Protein AF-A0A1W2AEG8-F1 (afdb_monomer_lite)

Radius of gyration: 16.54 Å; chains: 1; bounding box: 48×25×37 Å

pLDDT: mean 73.0, std 16.63, range [32.34, 93.88]

Foldseek 3Di:
DDPQDADPPPRDSQKDKDWDDDDPDPDDDDPDPDDDADPPKTWIWIAHPPPRDIDDTDIDCRDDPPPDDDDD

Structure (mmCIF, N/CA/C/O backbone):
data_AF-A0A1W2AEG8-F1
#
_entry.id   AF-A0A1W2AEG8-F1
#
loop_
_atom_site.group_PDB
_atom_site.id
_atom_site.type_symbol
_atom_site.label_atom_id
_atom_site.label_alt_id
_atom_site.label_comp_id
_atom_site.label_asym_id
_atom_site.label_entity_id
_atom_site.label_seq_id
_atom_site.pdbx_PDB_ins_code
_atom_site.Cartn_x
_atom_site.Cartn_y
_atom_site.Cartn_z
_atom_site.occupancy
_atom_site.B_iso_or_equiv
_atom_site.auth_seq_id
_atom_site.auth_comp_id
_atom_site.auth_asym_id
_atom_site.auth_atom_id
_atom_site.pdbx_PDB_model_num
ATOM 1 N N . MET A 1 1 ? 11.760 -2.677 18.127 1.00 32.34 1 MET A N 1
ATOM 2 C CA . MET A 1 1 ? 10.629 -1.856 18.603 1.00 32.34 1 MET A CA 1
ATOM 3 C C . MET A 1 1 ? 9.693 -1.731 17.421 1.00 32.34 1 MET A C 1
ATOM 5 O O . MET A 1 1 ? 10.151 -1.266 16.390 1.00 32.34 1 MET A O 1
ATOM 9 N N . ALA A 1 2 ? 8.491 -2.302 17.498 1.00 42.66 2 ALA A N 1
ATOM 10 C CA . ALA A 1 2 ? 7.540 -2.245 16.393 1.00 42.66 2 ALA A CA 1
ATOM 11 C C . ALA A 1 2 ? 6.995 -0.815 16.308 1.00 42.66 2 ALA A C 1
ATOM 13 O O . ALA A 1 2 ? 6.460 -0.324 17.298 1.00 42.66 2 ALA A O 1
ATOM 14 N N . ASP A 1 3 ? 7.186 -0.138 15.176 1.00 55.88 3 ASP A N 1
ATOM 15 C CA . ASP A 1 3 ? 6.524 1.128 14.867 1.00 55.88 3 ASP A CA 1
ATOM 16 C C . ASP A 1 3 ? 5.006 0.926 14.973 1.00 55.88 3 ASP A C 1
ATOM 18 O O . ASP A 1 3 ? 4.386 0.353 14.074 1.00 55.88 3 ASP A O 1
ATOM 22 N N . ILE A 1 4 ? 4.406 1.339 16.093 1.00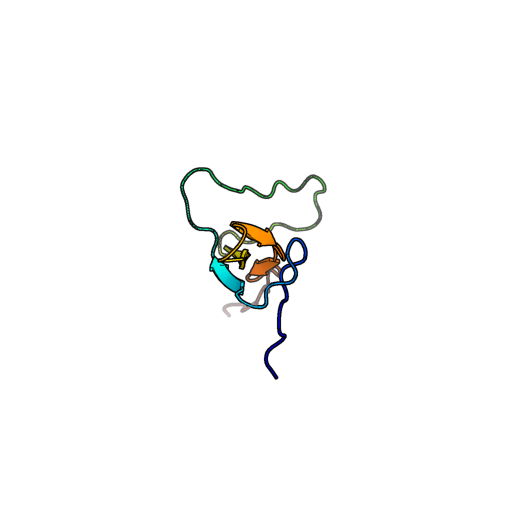 58.19 4 ILE A N 1
ATOM 23 C CA . ILE A 1 4 ? 2.955 1.289 16.286 1.00 58.19 4 ILE A CA 1
ATOM 24 C C . ILE A 1 4 ? 2.354 2.302 15.313 1.00 58.19 4 ILE A C 1
ATOM 26 O O . ILE A 1 4 ? 2.423 3.513 15.519 1.00 58.19 4 ILE A O 1
ATOM 30 N N . LYS A 1 5 ? 1.810 1.805 14.204 1.00 72.94 5 LYS A N 1
ATOM 31 C CA . LYS A 1 5 ? 1.107 2.626 13.222 1.00 72.94 5 LYS A CA 1
ATOM 32 C C . LYS A 1 5 ? -0.332 2.774 13.687 1.00 72.94 5 LYS A C 1
ATOM 34 O O . LYS A 1 5 ? -1.109 1.841 13.554 1.00 72.94 5 LYS A O 1
ATOM 39 N N . VAL A 1 6 ? -0.670 3.937 14.225 1.00 90.06 6 VAL A N 1
ATOM 40 C CA . VAL A 1 6 ? -2.047 4.294 14.587 1.00 90.06 6 VAL A CA 1
ATOM 41 C C . VAL A 1 6 ? -2.809 4.721 13.329 1.00 90.06 6 VAL A C 1
ATOM 43 O O . VAL A 1 6 ? -2.236 5.353 12.436 1.00 90.06 6 VAL A O 1
ATOM 46 N N . CYS A 1 7 ? -4.094 4.374 13.232 1.00 91.56 7 CYS A N 1
ATOM 47 C CA . CYS A 1 7 ? -4.953 4.828 12.143 1.00 91.56 7 CYS A CA 1
ATOM 48 C C . CYS A 1 7 ? -5.131 6.359 12.199 1.00 91.56 7 CYS A C 1
ATOM 50 O O . CYS A 1 7 ? -5.618 6.865 13.211 1.00 91.56 7 CYS A O 1
ATOM 52 N N . PRO A 1 8 ? -4.812 7.103 11.124 1.00 91.12 8 PRO A N 1
ATOM 53 C CA . PRO A 1 8 ? -4.899 8.564 11.127 1.00 91.12 8 PRO A CA 1
ATOM 54 C C . PRO A 1 8 ? -6.339 9.097 11.175 1.00 91.12 8 PRO A C 1
ATOM 56 O O . PRO A 1 8 ? -6.542 10.228 11.596 1.00 91.12 8 PRO A O 1
ATOM 59 N N . GLU A 1 9 ? -7.327 8.294 10.769 1.00 93.75 9 GLU A N 1
ATOM 60 C CA . GLU A 1 9 ? -8.729 8.729 10.693 1.00 93.75 9 GLU A CA 1
ATOM 61 C C . GLU A 1 9 ? -9.498 8.490 11.997 1.00 93.75 9 GLU A C 1
ATOM 63 O O . GLU A 1 9 ? -10.258 9.349 12.431 1.00 93.75 9 GLU A O 1
ATOM 68 N N . CYS A 1 10 ? -9.319 7.327 12.633 1.00 93.88 10 CYS A N 1
ATOM 69 C CA . CYS A 1 10 ? -10.092 6.948 13.824 1.00 93.88 10 CYS A CA 1
ATOM 70 C C . CYS A 1 10 ? -9.259 6.783 15.103 1.00 93.88 10 CYS A C 1
ATOM 72 O O . CYS A 1 10 ? -9.828 6.521 16.159 1.00 93.88 10 CYS A O 1
ATOM 74 N N . GLY A 1 11 ? -7.928 6.894 15.031 1.00 92.50 11 GLY A N 1
ATOM 75 C CA . GLY A 1 11 ? -7.044 6.729 16.189 1.00 92.50 11 GLY A CA 1
ATOM 76 C C . GLY A 1 11 ? -6.883 5.287 16.687 1.00 92.50 11 GLY A C 1
ATOM 77 O O . GLY A 1 11 ? -6.250 5.077 17.715 1.00 92.50 11 GLY A O 1
ATOM 78 N N . SER A 1 12 ? -7.440 4.292 15.986 1.00 91.62 12 SER A N 1
ATOM 79 C CA . SER A 1 12 ? -7.315 2.879 16.365 1.00 91.62 12 SER A CA 1
ATOM 80 C C . SER A 1 12 ? -5.887 2.350 16.185 1.00 91.62 12 SER A C 1
ATOM 82 O O . SER A 1 12 ? -5.212 2.673 15.205 1.00 91.62 12 SER A O 1
ATOM 84 N N . GLU A 1 13 ? -5.457 1.484 17.103 1.00 91.38 13 GLU A N 1
ATOM 85 C CA . GLU A 1 13 ? -4.197 0.729 17.028 1.00 91.38 13 GLU A CA 1
ATOM 86 C C . GLU A 1 13 ? -4.344 -0.588 16.242 1.00 91.38 13 GLU A C 1
ATOM 88 O O . GLU A 1 13 ? -3.351 -1.245 15.925 1.00 91.38 13 GLU A O 1
ATOM 93 N N . GLU A 1 14 ? -5.573 -0.976 15.883 1.00 90.69 14 GLU A N 1
ATOM 94 C CA . GLU A 1 14 ? -5.848 -2.193 15.116 1.00 90.69 14 GLU A CA 1
ATOM 95 C C . GLU A 1 14 ? -5.602 -1.963 13.620 1.00 90.69 14 GLU A C 1
ATOM 97 O O . GLU A 1 14 ? -6.501 -1.660 12.823 1.00 90.69 14 GLU A O 1
ATOM 102 N N . VAL A 1 15 ? -4.328 -2.072 13.249 1.00 91.38 15 VAL A N 1
ATOM 103 C CA . VAL A 1 15 ? -3.830 -1.811 11.900 1.00 91.38 15 VAL A CA 1
ATOM 104 C C . VAL A 1 15 ? -3.142 -3.049 11.336 1.00 91.38 15 VAL A C 1
ATOM 106 O O . VAL A 1 15 ? -2.246 -3.630 11.942 1.00 91.38 15 VAL A O 1
ATOM 109 N N . ILE A 1 16 ? -3.555 -3.430 10.130 1.00 90.25 16 ILE A N 1
ATOM 110 C CA . ILE A 1 16 ? -3.043 -4.570 9.372 1.00 90.25 16 ILE A CA 1
ATOM 111 C C . ILE A 1 16 ? -2.088 -4.040 8.299 1.00 90.25 16 ILE A C 1
ATOM 113 O O . ILE A 1 16 ? -2.466 -3.164 7.527 1.00 90.25 16 ILE A O 1
ATOM 117 N N . GLU A 1 17 ? -0.862 -4.560 8.212 1.00 89.50 17 GLU A N 1
ATOM 118 C CA . GLU A 1 17 ? 0.047 -4.297 7.084 1.00 89.50 17 GLU A CA 1
ATOM 119 C C . GLU A 1 17 ? -0.046 -5.433 6.058 1.00 89.50 17 GLU A C 1
ATOM 121 O O . GLU A 1 17 ? -0.056 -6.608 6.422 1.00 89.50 17 GLU A O 1
ATOM 126 N N . GLY A 1 18 ? -0.107 -5.093 4.770 1.00 86.06 18 GLY A N 1
ATOM 127 C CA . GLY A 1 18 ? -0.201 -6.087 3.707 1.00 86.06 18 GLY A CA 1
ATOM 128 C C . GLY A 1 18 ? 0.151 -5.555 2.323 1.00 86.06 18 GLY A C 1
ATOM 129 O O . GLY A 1 18 ? 0.389 -4.363 2.118 1.00 86.06 18 GLY A O 1
ATOM 130 N N . TYR A 1 19 ? 0.182 -6.474 1.361 1.00 84.31 19 TYR A N 1
ATOM 131 C CA . TYR A 1 19 ? 0.361 -6.172 -0.054 1.00 84.31 19 TYR A CA 1
ATOM 132 C C . TYR A 1 19 ? -0.988 -5.880 -0.703 1.00 84.31 19 TYR A C 1
ATOM 134 O O . TYR A 1 19 ? -1.957 -6.611 -0.495 1.00 84.31 19 TYR A O 1
ATOM 142 N N . LEU A 1 20 ? -1.045 -4.861 -1.554 1.00 77.06 20 LEU A N 1
ATOM 143 C CA . LEU A 1 20 ? -2.203 -4.651 -2.418 1.00 77.06 20 LEU A CA 1
ATOM 144 C C . LEU A 1 20 ? -2.119 -5.602 -3.625 1.00 77.06 20 LEU A C 1
ATOM 146 O O . LEU A 1 20 ? -1.295 -5.400 -4.517 1.00 77.06 20 LEU A O 1
ATOM 150 N N . VAL A 1 21 ? -2.967 -6.642 -3.658 1.00 69.88 21 VAL A N 1
ATOM 151 C CA . VAL A 1 21 ? -2.972 -7.688 -4.703 1.00 69.88 21 VAL A CA 1
ATOM 152 C C . VAL A 1 21 ? -4.364 -7.819 -5.369 1.00 69.88 21 VAL A C 1
ATOM 154 O O . VAL A 1 21 ? -5.270 -8.376 -4.765 1.00 69.88 21 VAL A O 1
ATOM 157 N N . SER A 1 22 ? -4.497 -7.387 -6.643 1.00 62.25 22 SER A N 1
ATOM 158 C CA . SER A 1 22 ? -5.621 -7.633 -7.607 1.00 62.25 22 SER A CA 1
ATOM 159 C C . SER A 1 22 ? -7.007 -7.005 -7.278 1.00 62.25 22 SER A C 1
ATOM 161 O O . SER A 1 22 ? -7.284 -6.717 -6.126 1.00 62.25 22 SER A O 1
ATOM 163 N N . HIS A 1 23 ? -7.971 -6.705 -8.175 1.00 43.91 23 HIS A N 1
ATOM 164 C CA . HIS A 1 23 ? -8.224 -6.979 -9.615 1.00 43.91 23 HIS A CA 1
ATOM 165 C C . HIS A 1 23 ? -8.205 -5.737 -10.5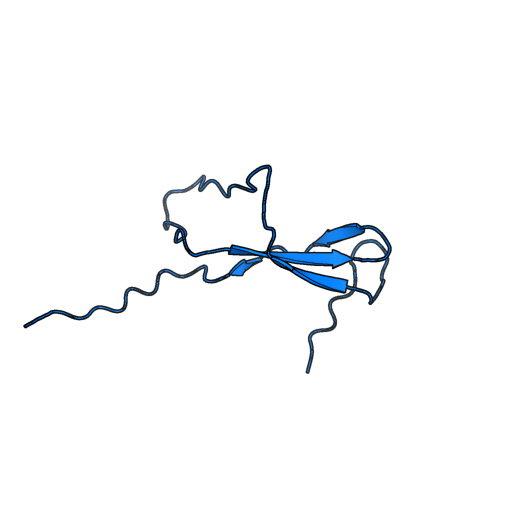33 1.00 43.91 23 HIS A C 1
ATOM 167 O O . HIS A 1 23 ? -8.253 -5.867 -11.755 1.00 43.91 23 HIS A O 1
ATOM 173 N N . GLY A 1 24 ? -8.132 -4.530 -9.974 1.00 52.66 24 GLY A N 1
ATOM 174 C CA . GLY A 1 24 ? -8.153 -3.270 -10.722 1.00 52.66 24 GLY A CA 1
ATOM 175 C C . GLY A 1 24 ? -6.877 -2.485 -10.470 1.00 52.66 24 GLY A C 1
ATOM 176 O O . GLY A 1 24 ? -6.910 -1.495 -9.759 1.00 52.66 24 GLY A O 1
ATOM 177 N N . THR A 1 25 ? -5.752 -2.993 -10.975 1.00 55.53 25 THR A N 1
ATOM 178 C CA . THR A 1 25 ? -4.408 -2.381 -10.997 1.00 55.53 25 THR A CA 1
ATOM 179 C C . THR A 1 25 ? -4.309 -0.962 -10.418 1.00 55.53 25 THR A C 1
ATOM 181 O O . THR A 1 25 ? -4.578 0.014 -11.117 1.00 55.53 25 THR A O 1
ATOM 184 N N . VAL A 1 26 ? -3.809 -0.828 -9.186 1.00 59.84 26 VAL A N 1
ATOM 185 C CA . VAL A 1 26 ? -3.180 0.432 -8.770 1.00 59.84 26 VAL A CA 1
ATOM 186 C C . VAL A 1 26 ? -1.874 0.527 -9.555 1.00 59.84 26 VAL A C 1
ATOM 188 O O . VAL A 1 26 ? -0.880 -0.115 -9.223 1.00 59.84 26 VAL A O 1
ATOM 191 N N . ARG A 1 27 ? -1.908 1.248 -10.677 1.00 57.16 27 ARG A N 1
ATOM 192 C CA . ARG A 1 27 ? -0.728 1.523 -11.499 1.00 57.16 27 ARG A CA 1
ATOM 193 C C . ARG A 1 27 ? -0.173 2.876 -11.112 1.00 57.16 27 ARG A C 1
ATOM 195 O O . ARG A 1 27 ? -0.834 3.896 -11.277 1.00 57.16 27 ARG A O 1
ATOM 202 N N . PHE A 1 28 ? 1.061 2.868 -10.635 1.00 62.97 28 PHE A N 1
ATOM 203 C CA . PHE A 1 28 ? 1.848 4.081 -10.558 1.00 62.97 28 PHE A CA 1
ATOM 204 C C . PHE A 1 28 ? 2.314 4.446 -11.974 1.00 62.97 28 PHE A C 1
ATOM 206 O O . PHE A 1 28 ? 2.999 3.653 -12.621 1.00 62.97 28 PHE A O 1
ATOM 213 N N . TYR A 1 29 ? 1.916 5.621 -12.461 1.00 62.72 29 TYR A N 1
ATOM 214 C CA . TYR A 1 29 ? 2.398 6.184 -13.719 1.00 62.72 29 TYR A CA 1
ATOM 215 C C . TYR A 1 29 ? 3.420 7.275 -13.408 1.00 62.72 29 TYR A C 1
ATOM 217 O O . TYR A 1 29 ? 3.112 8.250 -12.726 1.00 62.72 29 TYR A O 1
ATOM 225 N N . GLU A 1 30 ? 4.638 7.109 -13.912 1.00 63.56 30 GLU A N 1
ATOM 226 C CA . GLU A 1 30 ? 5.675 8.136 -13.840 1.00 63.56 30 GLU A CA 1
ATOM 227 C C . GLU A 1 30 ? 5.252 9.330 -14.712 1.00 63.56 30 GLU A C 1
ATOM 229 O O . GLU A 1 30 ? 5.102 9.199 -15.925 1.00 63.56 30 GLU A O 1
ATOM 234 N N . THR A 1 31 ? 5.047 10.502 -14.107 1.00 67.25 31 THR A N 1
ATOM 235 C CA . THR A 1 31 ? 4.787 11.757 -14.840 1.00 67.25 31 THR A CA 1
ATOM 236 C C . THR A 1 31 ? 6.077 12.477 -15.241 1.00 67.25 31 THR A C 1
ATOM 238 O O . THR A 1 31 ? 6.042 13.391 -16.062 1.00 67.25 31 THR A O 1
ATOM 241 N N . VAL A 1 32 ? 7.222 12.057 -14.690 1.00 67.12 32 VAL A N 1
ATOM 242 C CA . VAL A 1 32 ? 8.550 12.639 -14.924 1.00 67.12 32 VAL A CA 1
ATOM 243 C C . VAL A 1 32 ? 9.549 11.506 -15.215 1.00 67.12 32 VAL A C 1
ATOM 245 O O . VAL A 1 32 ? 9.575 10.526 -14.471 1.00 67.12 32 VAL A O 1
ATOM 248 N N . PRO A 1 33 ? 10.382 11.600 -16.269 1.00 56.34 33 PRO A N 1
ATOM 249 C CA . PRO A 1 33 ? 11.238 10.503 -16.713 1.00 56.34 33 PRO A CA 1
ATOM 250 C C . PRO A 1 33 ? 12.565 10.495 -15.945 1.00 56.34 33 PRO A C 1
ATOM 252 O O . PRO A 1 33 ? 13.599 10.882 -16.485 1.00 56.34 33 PRO A O 1
ATOM 255 N N . THR A 1 34 ? 12.559 10.096 -14.675 1.00 60.53 34 THR A N 1
ATOM 256 C CA . THR A 1 34 ? 13.787 10.112 -13.854 1.00 60.53 34 THR A CA 1
ATOM 257 C C . THR A 1 34 ? 14.261 8.735 -13.398 1.00 60.53 34 THR A C 1
ATOM 259 O O . THR A 1 34 ? 15.462 8.570 -13.192 1.00 60.53 34 THR A O 1
ATOM 262 N N . SER A 1 35 ? 13.401 7.712 -13.331 1.00 62.91 35 SER A N 1
ATOM 263 C CA . SER A 1 35 ? 13.828 6.349 -12.973 1.00 62.91 35 SER A CA 1
ATOM 264 C C . SER A 1 35 ? 12.696 5.337 -13.122 1.00 62.91 35 SER A C 1
ATOM 266 O O . SER A 1 35 ? 11.663 5.516 -12.491 1.00 62.91 35 SER A O 1
ATOM 268 N N . LYS A 1 36 ? 12.931 4.250 -13.870 1.00 64.19 36 LYS A N 1
ATOM 269 C CA . LYS A 1 36 ? 11.971 3.145 -14.022 1.00 64.19 36 LYS A CA 1
ATOM 270 C C . LYS A 1 36 ? 11.777 2.407 -12.696 1.00 64.19 36 LYS A C 1
ATOM 272 O O . LYS A 1 36 ? 12.748 1.875 -12.152 1.00 64.19 36 LYS A O 1
ATOM 277 N N . ILE A 1 37 ? 10.535 2.267 -12.240 1.00 70.06 37 ILE A N 1
ATOM 278 C CA . ILE A 1 37 ? 10.190 1.348 -11.143 1.00 70.06 37 ILE A CA 1
ATOM 279 C C . ILE A 1 37 ? 10.304 -0.114 -11.631 1.00 70.06 37 ILE A C 1
ATOM 281 O O . ILE A 1 37 ? 9.771 -0.454 -12.695 1.00 70.06 37 ILE A O 1
ATOM 285 N N . PRO A 1 38 ? 10.999 -1.010 -10.901 1.00 69.94 38 PRO A N 1
ATOM 286 C CA . PRO A 1 38 ? 11.115 -2.405 -11.307 1.00 69.94 38 PRO A CA 1
ATOM 287 C C . PRO A 1 38 ? 9.760 -3.126 -11.287 1.00 69.94 38 PRO A C 1
ATOM 289 O O . PRO A 1 38 ? 8.949 -2.948 -10.386 1.00 69.94 38 PRO A O 1
ATOM 292 N N . ARG A 1 39 ? 9.534 -4.033 -12.249 1.00 68.81 39 ARG A N 1
ATOM 293 C CA . ARG A 1 39 ? 8.302 -4.854 -12.314 1.00 68.81 39 ARG A CA 1
ATOM 294 C C . ARG A 1 39 ? 8.090 -5.759 -11.095 1.00 68.81 39 ARG A C 1
ATOM 296 O O . ARG A 1 39 ? 6.983 -6.236 -10.892 1.00 68.81 39 ARG A O 1
ATOM 303 N N . SER A 1 40 ? 9.148 -6.028 -10.335 1.00 72.88 40 SER A N 1
ATOM 304 C CA . SER A 1 40 ? 9.107 -6.801 -9.092 1.00 72.88 40 SER A CA 1
ATOM 305 C C . SER A 1 40 ? 8.727 -5.965 -7.868 1.00 72.88 40 SER A C 1
ATOM 307 O O . SER A 1 40 ? 8.676 -6.513 -6.772 1.00 72.88 40 SER A O 1
ATOM 309 N N . SER A 1 41 ? 8.530 -4.653 -8.011 1.00 72.62 41 SER A N 1
ATOM 310 C CA . SER A 1 41 ? 8.078 -3.809 -6.909 1.00 72.62 41 SER A CA 1
ATOM 311 C C . SER A 1 41 ? 6.596 -4.044 -6.636 1.00 72.62 41 SER A C 1
ATOM 313 O O . SER A 1 41 ? 5.774 -4.017 -7.553 1.00 72.62 41 SER A O 1
ATOM 315 N N . ALA A 1 42 ? 6.256 -4.240 -5.367 1.00 77.94 42 ALA A N 1
ATOM 316 C CA . ALA A 1 42 ? 4.880 -4.308 -4.889 1.00 77.94 42 ALA A CA 1
ATOM 317 C C . ALA A 1 42 ? 4.505 -3.015 -4.151 1.00 77.94 42 ALA A C 1
ATOM 319 O O . ALA A 1 42 ? 5.379 -2.260 -3.721 1.00 77.94 42 ALA A O 1
ATOM 320 N N . VAL A 1 43 ? 3.207 -2.758 -3.980 1.00 80.88 43 VAL A N 1
ATOM 321 C CA . VAL A 1 43 ? 2.721 -1.681 -3.105 1.00 80.88 43 VAL A CA 1
ATOM 322 C C . VAL A 1 43 ? 2.298 -2.297 -1.778 1.00 80.88 43 VAL A C 1
ATOM 324 O O . VAL A 1 43 ? 1.393 -3.132 -1.730 1.00 80.88 43 VAL A O 1
ATOM 327 N N . LEU A 1 44 ? 2.968 -1.875 -0.712 1.00 86.25 44 LEU A N 1
ATOM 328 C CA . LEU A 1 44 ? 2.608 -2.180 0.665 1.00 86.25 44 LEU A CA 1
ATOM 329 C C . LEU A 1 44 ? 1.681 -1.089 1.195 1.00 86.25 44 LEU A C 1
ATOM 331 O O . LEU A 1 44 ? 1.868 0.093 0.895 1.00 86.25 44 LEU A O 1
ATOM 335 N N . ALA A 1 45 ? 0.710 -1.490 2.004 1.00 88.50 45 ALA A N 1
ATOM 336 C CA . ALA A 1 45 ? -0.272 -0.605 2.606 1.00 88.50 45 ALA A CA 1
ATOM 337 C C . ALA A 1 45 ? -0.585 -1.033 4.041 1.00 88.50 45 ALA A C 1
ATOM 339 O O . ALA A 1 45 ? -0.442 -2.202 4.403 1.00 88.50 45 ALA A O 1
ATOM 340 N N . CYS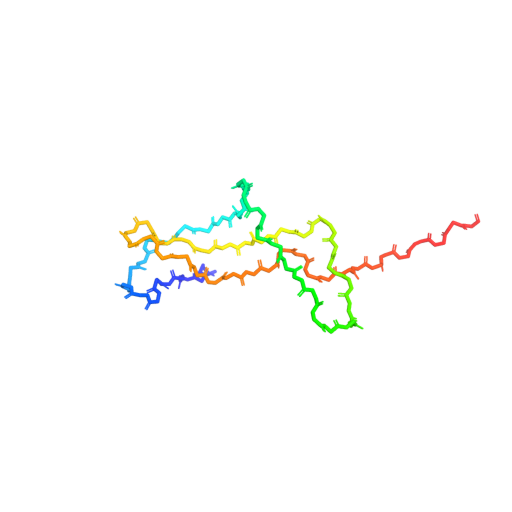 A 1 46 ? -1.062 -0.082 4.835 1.00 90.69 46 CYS A N 1
ATOM 341 C CA . CYS A 1 46 ? -1.714 -0.343 6.108 1.00 90.69 46 CYS A CA 1
ATOM 342 C C . CYS A 1 46 ? -3.227 -0.193 5.936 1.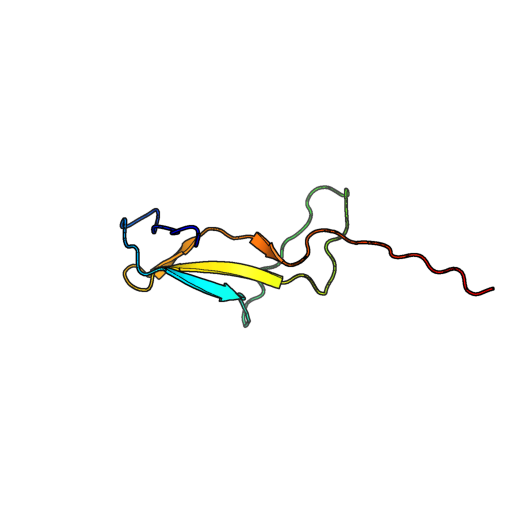00 90.69 46 CYS A C 1
ATOM 344 O O . CYS A 1 46 ? -3.669 0.746 5.282 1.00 90.69 46 CYS A O 1
ATOM 346 N N . ALA A 1 47 ? -4.014 -1.081 6.531 1.00 90.25 47 ALA A N 1
ATOM 347 C CA . ALA A 1 47 ? -5.469 -1.018 6.558 1.00 90.25 47 ALA A CA 1
ATOM 348 C C . ALA A 1 47 ? -5.955 -1.085 8.007 1.00 90.25 47 ALA A C 1
ATOM 350 O O . ALA A 1 47 ? -5.536 -1.957 8.767 1.00 90.25 47 ALA A O 1
ATOM 351 N N . CYS A 1 48 ? -6.832 -0.168 8.401 1.00 93.38 48 CYS A N 1
ATOM 352 C CA . CYS A 1 48 ? -7.485 -0.226 9.703 1.00 93.38 48 CYS A CA 1
ATOM 353 C C . CYS A 1 48 ? -8.647 -1.222 9.655 1.00 93.38 48 CYS A C 1
ATOM 355 O O . CYS A 1 48 ? -9.542 -1.081 8.820 1.00 93.38 48 CYS A O 1
ATOM 357 N N . SER A 1 49 ? -8.661 -2.203 10.558 1.00 90.88 49 SER A N 1
ATOM 358 C CA . SER A 1 49 ? -9.743 -3.198 10.633 1.00 90.88 49 SER A CA 1
ATOM 359 C C . SER A 1 49 ? -11.060 -2.617 11.157 1.00 90.88 49 SER A C 1
ATOM 361 O O . SER A 1 49 ? -12.115 -3.184 10.891 1.00 90.88 49 SER A O 1
ATOM 363 N N . GLN A 1 50 ? -11.005 -1.488 11.871 1.00 93.62 50 GLN A N 1
ATOM 364 C CA . GLN A 1 50 ? -12.169 -0.846 12.486 1.00 93.62 50 GLN A CA 1
ATOM 365 C C . GLN A 1 50 ? -12.932 0.049 11.501 1.00 93.62 50 GLN A C 1
ATOM 367 O O . GLN A 1 50 ? -14.130 -0.126 11.301 1.00 93.62 50 GLN A O 1
ATOM 372 N N . CYS A 1 51 ? -12.248 1.008 10.867 1.00 93.00 51 CYS A N 1
ATOM 373 C CA . CYS A 1 51 ? -12.890 1.986 9.978 1.00 93.00 51 CYS A CA 1
ATOM 374 C C . CYS A 1 51 ? -12.637 1.741 8.483 1.00 93.00 51 CYS A C 1
ATOM 376 O O . CYS A 1 51 ? -13.177 2.461 7.647 1.00 93.00 51 CYS A O 1
ATOM 378 N N . GLY A 1 52 ? -11.801 0.760 8.125 1.00 87.69 52 GLY A N 1
ATOM 379 C CA . GLY A 1 52 ? -11.488 0.431 6.732 1.00 87.69 52 GLY A CA 1
ATOM 380 C C . GLY A 1 52 ? -10.520 1.395 6.038 1.00 87.69 52 GLY A C 1
ATOM 381 O O . GLY A 1 52 ? -10.213 1.202 4.862 1.00 87.69 52 GLY A O 1
ATOM 382 N N . THR A 1 53 ? -10.009 2.417 6.732 1.00 91.25 53 THR A N 1
ATOM 383 C CA . THR A 1 53 ? -9.041 3.365 6.163 1.00 91.25 53 THR A CA 1
ATOM 384 C C . THR A 1 53 ? -7.768 2.647 5.724 1.00 91.25 53 THR A C 1
ATOM 386 O O . THR A 1 53 ? -7.119 1.978 6.531 1.00 91.25 53 THR A O 1
ATOM 389 N N . VAL A 1 54 ? -7.367 2.857 4.467 1.00 89.50 54 VAL A N 1
ATOM 390 C CA . VAL A 1 54 ? -6.078 2.413 3.921 1.00 89.50 54 VAL A CA 1
ATOM 391 C C . VAL A 1 54 ? -5.111 3.595 3.882 1.00 89.50 54 VAL A C 1
ATOM 393 O O . VAL A 1 54 ? -5.438 4.650 3.345 1.00 89.50 54 VAL A O 1
ATOM 396 N N . PHE A 1 55 ? -3.919 3.436 4.451 1.00 89.31 55 PHE A N 1
ATOM 397 C CA . PHE A 1 55 ? -2.929 4.504 4.591 1.00 89.31 55 PHE A CA 1
ATOM 398 C C . PHE A 1 55 ? -1.494 3.965 4.526 1.00 89.31 55 PHE A C 1
ATOM 400 O O . PHE A 1 55 ? -1.263 2.760 4.435 1.00 89.31 55 PHE A O 1
ATOM 407 N N . ASN A 1 56 ? -0.515 4.875 4.562 1.00 88.62 56 ASN A N 1
ATOM 408 C CA . ASN A 1 56 ? 0.916 4.551 4.556 1.00 88.62 56 ASN A CA 1
ATOM 409 C C . ASN A 1 56 ? 1.345 3.667 3.365 1.00 88.62 56 ASN A C 1
ATOM 411 O O . ASN A 1 56 ? 1.992 2.631 3.530 1.00 88.62 56 ASN A O 1
ATOM 415 N N . LEU A 1 57 ? 0.944 4.082 2.158 1.00 86.50 57 LEU A N 1
ATOM 416 C CA . LEU A 1 57 ? 1.323 3.423 0.911 1.00 86.50 57 L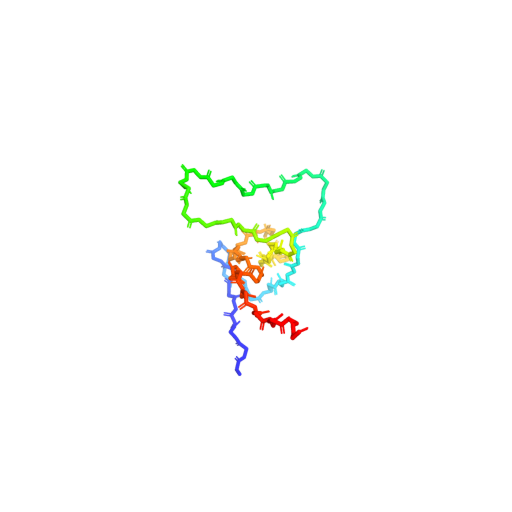EU A CA 1
ATOM 417 C C . LEU A 1 57 ? 2.824 3.597 0.657 1.00 86.50 57 LEU A C 1
ATOM 419 O O . LEU A 1 57 ? 3.316 4.722 0.556 1.00 86.50 5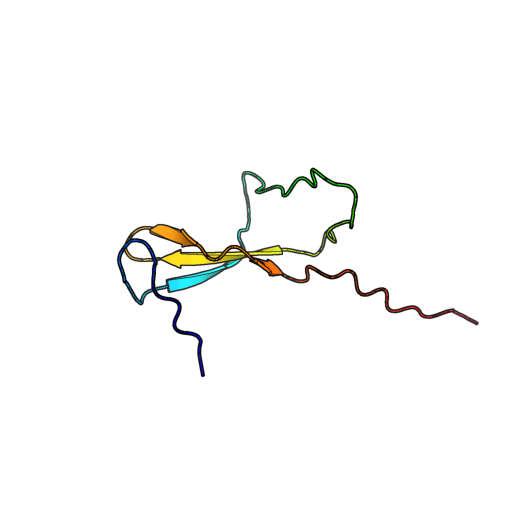7 LEU A O 1
ATOM 423 N N . LYS A 1 58 ? 3.546 2.484 0.518 1.00 85.00 58 LYS A N 1
ATOM 424 C CA . LYS A 1 58 ? 4.990 2.463 0.243 1.00 85.00 58 LYS A CA 1
ATOM 425 C C . LYS A 1 58 ? 5.313 1.444 -0.850 1.00 85.00 58 LYS A C 1
ATOM 427 O O . LYS A 1 58 ? 4.704 0.379 -0.916 1.00 85.00 58 LYS A O 1
ATOM 432 N N . LEU A 1 59 ? 6.286 1.759 -1.705 1.00 80.25 59 LEU A N 1
ATOM 433 C CA . LEU A 1 59 ? 6.824 0.788 -2.659 1.00 80.25 59 LEU A CA 1
ATOM 434 C C . LEU A 1 59 ? 7.767 -0.169 -1.936 1.00 80.25 59 LEU A C 1
ATOM 436 O O . LEU A 1 59 ? 8.709 0.256 -1.265 1.00 80.25 59 LEU A O 1
ATOM 440 N N . GLU A 1 60 ? 7.542 -1.462 -2.117 1.00 79.38 60 GLU A N 1
ATOM 441 C CA . GLU A 1 60 ? 8.538 -2.471 -1.805 1.00 79.38 60 GLU A CA 1
ATOM 442 C C . GLU A 1 60 ? 9.595 -2.475 -2.915 1.00 79.38 60 GLU A C 1
ATOM 444 O O . GLU A 1 60 ? 9.272 -2.525 -4.103 1.00 79.38 60 GLU A O 1
ATOM 449 N N . ASN A 1 61 ? 10.871 -2.413 -2.531 1.00 73.25 61 ASN A N 1
ATOM 450 C CA . ASN A 1 61 ? 12.007 -2.363 -3.455 1.00 73.25 61 ASN A CA 1
ATOM 451 C C . ASN A 1 61 ? 11.936 -1.201 -4.474 1.00 73.25 61 ASN A C 1
ATOM 453 O O . ASN A 1 61 ? 11.933 -1.446 -5.680 1.00 73.25 61 ASN A O 1
ATOM 457 N N . PRO A 1 62 ? 11.921 0.072 -4.025 1.00 69.88 62 PRO A N 1
ATOM 458 C CA . PRO A 1 62 ? 11.861 1.230 -4.924 1.00 69.88 62 PRO A CA 1
ATOM 459 C C . PRO A 1 62 ? 13.157 1.444 -5.729 1.00 69.88 62 PRO A C 1
ATOM 461 O O . PRO A 1 62 ? 13.160 2.172 -6.717 1.00 69.88 62 PRO A O 1
ATOM 464 N N . GLY A 1 63 ? 14.272 0.832 -5.312 1.00 65.38 63 GLY A N 1
ATOM 465 C CA . GLY A 1 63 ? 15.582 1.001 -5.936 1.00 65.38 63 GLY A CA 1
ATOM 466 C C . GLY A 1 63 ? 15.961 -0.155 -6.858 1.00 65.38 63 GLY A C 1
ATOM 467 O O . GLY A 1 63 ? 16.164 -1.283 -6.406 1.00 65.38 63 GLY A O 1
ATOM 468 N N . PHE A 1 64 ? 16.171 0.144 -8.139 1.00 54.53 64 PHE A N 1
ATOM 469 C CA . PHE A 1 64 ? 16.911 -0.719 -9.057 1.00 54.53 64 PHE A CA 1
ATOM 470 C C . PHE A 1 64 ? 18.385 -0.770 -8.611 1.00 54.53 64 PHE A C 1
ATOM 472 O O . PHE A 1 64 ? 19.188 0.093 -8.960 1.00 54.53 64 PHE A O 1
ATOM 479 N N . ARG A 1 65 ? 18.775 -1.759 -7.796 1.00 47.56 65 ARG A N 1
ATOM 480 C CA . ARG A 1 65 ? 20.199 -2.078 -7.608 1.00 47.56 65 ARG A CA 1
ATOM 481 C C . ARG A 1 65 ? 20.660 -2.894 -8.813 1.00 47.56 65 ARG A C 1
ATOM 483 O O . ARG A 1 65 ? 20.528 -4.115 -8.819 1.00 47.56 65 ARG A O 1
ATOM 490 N N . GLU A 1 66 ? 21.264 -2.235 -9.801 1.00 47.12 66 GLU A N 1
ATOM 491 C CA . GLU A 1 66 ? 22.214 -2.913 -10.685 1.00 47.12 66 GLU A CA 1
ATOM 492 C C . GLU A 1 66 ? 23.320 -3.525 -9.818 1.00 47.12 66 GLU A C 1
ATOM 494 O O . GLU A 1 66 ? 24.237 -2.841 -9.362 1.00 47.12 66 GLU A O 1
ATOM 499 N N . LYS A 1 67 ? 23.267 -4.836 -9.585 1.00 43.28 67 LYS A N 1
ATOM 500 C CA . LYS A 1 67 ? 24.479 -5.586 -9.261 1.00 43.28 67 LYS A CA 1
ATOM 501 C C . LYS A 1 67 ? 25.065 -6.099 -10.571 1.00 43.28 67 LYS A C 1
ATOM 503 O O . LYS A 1 67 ? 24.693 -7.160 -11.059 1.00 43.28 67 LYS A O 1
ATOM 508 N N . LYS A 1 68 ? 25.995 -5.315 -11.128 1.00 55.50 68 LYS A N 1
ATOM 509 C CA . LYS A 1 68 ? 26.960 -5.748 -12.148 1.00 55.50 68 LYS A CA 1
ATOM 510 C C . LYS A 1 68 ? 27.576 -7.099 -11.761 1.00 55.50 68 LYS A C 1
ATOM 512 O O . LYS A 1 68 ? 28.108 -7.220 -10.660 1.00 55.50 68 LYS A O 1
ATOM 517 N N . LYS A 1 69 ? 27.663 -8.031 -12.712 1.00 44.00 69 LYS A N 1
ATOM 518 C CA . LYS A 1 69 ? 28.869 -8.852 -12.900 1.00 44.00 69 LYS A CA 1
ATOM 519 C C . LYS A 1 69 ? 29.132 -9.010 -14.397 1.00 44.00 69 LYS A C 1
ATOM 521 O O . LYS A 1 69 ? 28.379 -9.678 -15.098 1.00 44.00 69 LYS A O 1
ATOM 526 N N . ARG A 1 70 ? 30.212 -8.360 -14.856 1.00 52.78 70 ARG A N 1
ATOM 527 C CA . ARG A 1 70 ? 30.983 -8.762 -16.041 1.00 52.78 70 ARG A CA 1
ATOM 528 C C . ARG A 1 70 ? 31.144 -10.285 -15.986 1.00 52.78 70 ARG A C 1
ATOM 530 O O . ARG A 1 70 ? 31.608 -10.785 -14.964 1.00 52.78 70 ARG A O 1
ATOM 537 N N . LYS A 1 71 ? 30.751 -10.992 -17.043 1.00 52.12 71 LYS A N 1
ATOM 538 C CA . LYS A 1 71 ? 31.353 -12.291 -17.336 1.00 52.12 71 LYS A CA 1
ATOM 539 C C . LYS A 1 71 ? 32.620 -12.008 -18.139 1.00 52.12 71 LYS A C 1
ATOM 541 O O . LYS A 1 71 ? 32.553 -11.238 -19.098 1.00 52.12 71 LYS A O 1
ATOM 546 N N . GLU A 1 72 ? 33.726 -12.516 -17.602 1.00 57.31 72 GLU A N 1
ATOM 547 C CA . GLU A 1 72 ? 35.041 -12.667 -18.240 1.00 57.31 72 GLU A CA 1
ATOM 548 C C . GLU A 1 72 ? 34.947 -13.310 -19.624 1.00 57.31 72 GLU A C 1
ATOM 550 O O . GLU A 1 72 ? 34.040 -14.158 -19.815 1.00 57.31 72 GLU A O 1
#

Sequence (72 aa):
MADIKVCPECGSEEVIEGYLVSHGTVRFYETVPTSKIPRSSAVLACACSQCGTVFNLKLENPGFREKKKRKE

Secondary structure (DSSP, 8-state):
-------TTT--S-EEEEE--SSS--PPPPSS-S-PPPTT--EEEEEETTT--EEEEEESS-S---------